Protein AF-A0A1G0Y5D7-F1 (afdb_monomer_lite)

Radius of gyration: 18.74 Å; chains: 1; bounding box: 64×40×53 Å

pLDDT: mean 87.99, std 16.22, range [37.69, 98.12]

Structure (mmCIF, N/CA/C/O backbone):
data_AF-A0A1G0Y5D7-F1
#
_entry.id   AF-A0A1G0Y5D7-F1
#
loop_
_atom_site.group_PDB
_atom_site.id
_atom_site.type_symbol
_atom_site.label_atom_id
_atom_site.label_alt_id
_atom_site.label_comp_id
_atom_site.label_asym_id
_atom_site.label_entity_id
_atom_site.label_seq_id
_atom_site.pdbx_PDB_ins_code
_atom_site.Cartn_x
_atom_site.Cartn_y
_atom_site.Cartn_z
_atom_site.occupancy
_atom_site.B_iso_or_equiv
_atom_site.auth_seq_id
_atom_site.auth_comp_id
_atom_site.auth_asym_id
_atom_site.auth_atom_id
_atom_site.pdbx_PDB_model_num
ATOM 1 N N . MET A 1 1 ? -43.320 -22.937 -32.136 1.00 43.00 1 MET A N 1
ATOM 2 C CA . MET A 1 1 ? -41.853 -22.729 -32.133 1.00 43.00 1 MET A CA 1
ATOM 3 C C . MET A 1 1 ? -41.585 -21.262 -32.414 1.00 43.00 1 MET A C 1
ATOM 5 O O . MET A 1 1 ? -42.161 -20.745 -33.356 1.00 43.00 1 MET A O 1
ATOM 9 N N . GLY A 1 2 ? -40.773 -20.602 -31.587 1.00 39.44 2 GLY A N 1
ATOM 10 C CA . GLY A 1 2 ? -40.401 -19.195 -31.768 1.00 39.44 2 GLY A CA 1
ATOM 11 C C . GLY A 1 2 ? -40.035 -18.532 -30.443 1.00 39.44 2 GLY A C 1
ATOM 12 O O . GLY A 1 2 ? -40.792 -17.718 -29.933 1.00 39.44 2 GLY A O 1
ATOM 13 N N . LYS A 1 3 ? -38.911 -18.942 -29.839 1.00 42.16 3 LYS A N 1
ATOM 14 C CA 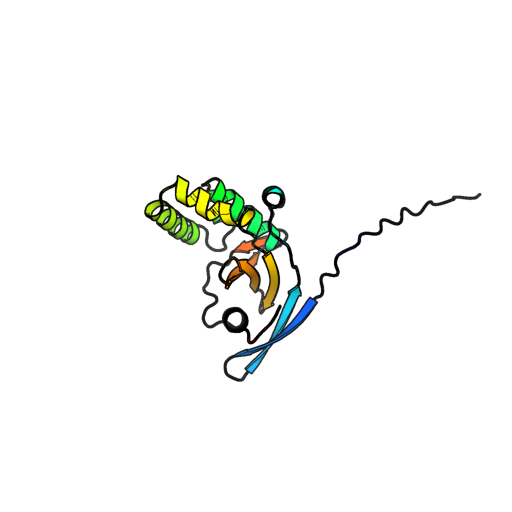. LYS A 1 3 ? -38.331 -18.261 -28.674 1.00 42.16 3 LYS A CA 1
ATOM 15 C C . LYS A 1 3 ? -37.726 -16.942 -29.158 1.00 42.16 3 LYS A C 1
ATOM 17 O O . LYS A 1 3 ? -36.767 -16.978 -29.921 1.00 42.16 3 LYS A O 1
ATOM 22 N N . ILE A 1 4 ? -38.260 -15.805 -28.717 1.00 46.56 4 ILE A N 1
ATOM 23 C CA . ILE A 1 4 ? -37.564 -14.520 -28.839 1.00 46.56 4 ILE A CA 1
ATOM 24 C C . ILE A 1 4 ? -36.801 -14.316 -27.536 1.00 46.56 4 ILE A C 1
ATOM 26 O O . ILE A 1 4 ? -37.346 -13.904 -26.515 1.00 46.56 4 ILE A O 1
ATOM 30 N N . THR A 1 5 ? -35.530 -14.697 -27.578 1.00 41.72 5 THR A N 1
ATOM 31 C CA . THR A 1 5 ? -34.534 -14.370 -26.565 1.00 41.72 5 THR A CA 1
ATOM 32 C C . THR A 1 5 ? -34.247 -12.875 -26.668 1.00 41.72 5 THR A C 1
ATOM 34 O O . THR A 1 5 ? -33.609 -12.432 -27.621 1.00 41.72 5 THR A O 1
ATOM 37 N N . ILE A 1 6 ? -34.722 -12.084 -25.708 1.00 47.59 6 ILE A N 1
ATOM 38 C CA . ILE A 1 6 ? -34.261 -10.704 -25.540 1.00 47.59 6 ILE A CA 1
ATOM 39 C C . ILE A 1 6 ? -32.905 -10.795 -24.835 1.00 47.59 6 ILE A C 1
ATOM 41 O O . ILE A 1 6 ? -32.832 -10.973 -23.621 1.00 47.59 6 ILE A O 1
ATOM 45 N N . CYS A 1 7 ? -31.824 -10.750 -25.617 1.00 40.59 7 CYS A N 1
ATOM 46 C CA . CYS A 1 7 ? -30.479 -10.562 -25.087 1.00 40.59 7 CYS A CA 1
ATOM 47 C C . CYS A 1 7 ? -30.411 -9.189 -24.416 1.00 40.59 7 CYS A C 1
ATOM 49 O O . CYS A 1 7 ? -30.410 -8.153 -25.079 1.00 40.59 7 CYS A O 1
ATOM 51 N N . LEU A 1 8 ? -30.350 -9.207 -23.088 1.00 38.53 8 LEU A N 1
ATOM 52 C CA . LEU A 1 8 ? -29.986 -8.076 -22.254 1.00 38.53 8 LEU A CA 1
ATOM 53 C C . LEU A 1 8 ? -28.523 -7.719 -22.565 1.00 38.53 8 LEU A C 1
ATOM 55 O O . LEU A 1 8 ? -27.594 -8.292 -21.998 1.00 38.53 8 LEU A O 1
ATOM 59 N N . ALA A 1 9 ? -28.307 -6.816 -23.519 1.00 42.31 9 ALA A N 1
ATOM 60 C CA . ALA A 1 9 ? -27.002 -6.222 -23.761 1.00 42.31 9 ALA A CA 1
ATOM 61 C C . ALA A 1 9 ? -26.683 -5.276 -22.595 1.00 42.31 9 ALA A C 1
ATOM 63 O O . ALA A 1 9 ? -26.952 -4.077 -22.646 1.00 42.31 9 ALA A O 1
ATOM 64 N N . ILE A 1 10 ? -26.135 -5.832 -21.513 1.00 44.62 10 ILE A N 1
ATOM 65 C CA . ILE A 1 10 ? -25.449 -5.049 -20.490 1.00 44.62 10 ILE A CA 1
ATOM 66 C C . ILE A 1 10 ? -24.172 -4.537 -21.156 1.00 44.62 10 ILE A C 1
ATOM 68 O O . ILE A 1 10 ? -23.155 -5.226 -21.208 1.00 44.62 10 ILE A O 1
ATOM 72 N N . ALA A 1 11 ? -24.241 -3.328 -21.706 1.00 38.94 11 ALA A N 1
ATOM 73 C CA . ALA A 1 11 ? -23.067 -2.548 -22.054 1.00 38.94 11 ALA A CA 1
ATOM 74 C C . ALA A 1 11 ? -22.386 -2.116 -20.748 1.00 38.94 11 ALA A C 1
ATOM 76 O O . ALA A 1 11 ? -22.530 -0.987 -20.283 1.00 38.94 11 ALA A O 1
ATOM 77 N N . LEU A 1 12 ? -21.670 -3.050 -20.120 1.00 39.34 12 LEU A N 1
ATOM 78 C CA . LEU A 1 12 ? -20.622 -2.726 -19.167 1.00 39.34 12 LEU A CA 1
ATOM 79 C C . LEU A 1 12 ? -19.574 -1.955 -19.962 1.00 39.34 12 LEU A C 1
ATOM 81 O O . LEU A 1 12 ? -18.798 -2.534 -20.718 1.00 39.34 12 LEU A O 1
ATOM 85 N N . VAL A 1 13 ? -19.559 -0.635 -19.798 1.00 37.69 13 VAL A N 1
ATOM 86 C CA . VAL A 1 13 ? -18.379 0.170 -20.102 1.00 37.69 13 VAL A CA 1
ATOM 87 C C . VAL A 1 13 ? -17.339 -0.213 -19.052 1.00 37.69 13 VAL A C 1
ATOM 89 O O . VAL A 1 13 ? -17.117 0.490 -18.072 1.00 37.69 13 VAL A O 1
ATOM 92 N N . SER A 1 14 ? -16.754 -1.399 -19.202 1.00 39.22 14 SER A N 1
ATOM 93 C CA . SER A 1 14 ? -15.514 -1.752 -18.538 1.00 39.22 14 SER A CA 1
ATOM 94 C C . SER A 1 14 ? -14.490 -0.759 -19.064 1.00 39.22 14 SER A C 1
ATOM 96 O O . SER A 1 14 ? -14.044 -0.882 -20.206 1.00 39.22 14 SER A O 1
ATOM 98 N N . ALA A 1 15 ? -14.185 0.269 -18.267 1.00 41.34 15 ALA A N 1
ATOM 99 C CA . ALA A 1 15 ? -12.991 1.074 -18.460 1.00 41.34 15 ALA A CA 1
ATOM 100 C C . ALA A 1 15 ? -11.856 0.084 -18.731 1.00 41.34 15 ALA A C 1
ATOM 102 O O . ALA A 1 15 ? -11.616 -0.810 -17.920 1.00 41.34 15 ALA A O 1
ATOM 103 N N . MET A 1 16 ? -11.277 0.143 -19.932 1.00 41.16 16 MET A N 1
ATOM 104 C CA . MET A 1 16 ? -10.263 -0.812 -20.350 1.00 41.16 16 MET A CA 1
ATOM 105 C C . MET A 1 16 ? -9.090 -0.682 -19.387 1.00 41.16 16 MET A C 1
ATOM 107 O O . MET A 1 16 ? -8.327 0.280 -19.447 1.00 41.16 16 MET A O 1
ATOM 111 N N . VAL A 1 17 ? -8.980 -1.645 -18.479 1.00 52.69 17 VAL A N 1
ATOM 112 C CA . VAL A 1 17 ? -7.811 -1.861 -17.641 1.00 52.69 17 VAL A CA 1
ATOM 113 C C . VAL A 1 17 ? -6.683 -2.226 -18.607 1.00 52.69 17 VAL A C 1
ATOM 115 O O . VAL A 1 17 ? -6.563 -3.369 -19.042 1.00 52.69 17 VAL A O 1
ATOM 118 N N . GLN A 1 18 ? -5.937 -1.221 -19.071 1.00 57.09 18 GLN A N 1
ATOM 119 C CA . GLN A 1 18 ? -4.879 -1.422 -20.053 1.00 57.09 18 GLN A CA 1
ATOM 120 C C . GLN A 1 18 ? -3.623 -1.860 -19.307 1.00 57.09 18 GLN A C 1
ATOM 122 O O . GLN A 1 18 ? -2.911 -1.031 -18.736 1.00 57.09 18 GLN A O 1
ATOM 127 N N . ALA A 1 19 ? -3.365 -3.167 -19.318 1.00 63.50 19 ALA A N 1
ATOM 128 C CA . ALA A 1 19 ? -2.053 -3.692 -18.985 1.00 63.50 19 ALA A CA 1
ATOM 129 C C . ALA A 1 19 ? -1.047 -3.170 -20.026 1.00 63.50 19 ALA A C 1
ATOM 131 O O . ALA A 1 19 ? -1.238 -3.321 -21.236 1.00 63.50 19 ALA A O 1
ATOM 132 N N . LYS A 1 20 ? -0.006 -2.496 -19.552 1.00 80.19 20 LYS A N 1
ATOM 133 C CA . LYS A 1 20 ? 1.126 -1.981 -20.314 1.00 80.19 20 LYS A CA 1
ATOM 134 C C . LYS A 1 20 ? 2.393 -2.626 -19.770 1.00 80.19 20 LYS A C 1
ATOM 136 O O . LYS A 1 20 ? 2.555 -2.764 -18.561 1.00 80.19 20 LYS A O 1
ATOM 141 N N . GLU A 1 21 ? 3.309 -2.972 -20.662 1.00 85.25 21 GLU A N 1
ATOM 142 C CA . GLU A 1 21 ? 4.671 -3.316 -20.264 1.00 85.25 21 GLU A CA 1
ATOM 143 C C . GLU A 1 21 ? 5.404 -2.014 -19.906 1.00 85.25 21 GLU A C 1
ATOM 145 O O . GLU A 1 21 ? 5.505 -1.103 -20.732 1.00 85.25 21 GLU A O 1
ATOM 150 N N . LEU A 1 22 ? 5.880 -1.904 -18.665 1.00 89.56 22 LEU A N 1
ATOM 151 C CA . LEU A 1 22 ? 6.746 -0.815 -18.227 1.00 89.56 22 LEU A CA 1
ATOM 152 C C . LEU A 1 22 ? 8.193 -1.303 -18.251 1.00 89.56 22 LEU A C 1
ATOM 154 O O . LEU A 1 22 ? 8.543 -2.245 -17.543 1.00 89.56 22 LEU A O 1
ATOM 158 N N . VAL A 1 23 ? 9.038 -0.649 -19.047 1.00 90.12 23 VAL A N 1
ATOM 159 C CA . VAL A 1 23 ? 10.476 -0.934 -19.087 1.00 90.12 23 VAL A CA 1
ATOM 160 C C . VAL A 1 23 ? 11.210 0.069 -18.209 1.00 90.12 23 VAL A C 1
ATOM 162 O O . VAL A 1 23 ? 11.051 1.278 -18.374 1.00 90.12 23 VAL A O 1
ATOM 165 N N . VAL A 1 24 ? 12.020 -0.430 -17.280 1.00 90.62 24 VAL A N 1
ATOM 166 C CA . VAL A 1 24 ? 12.849 0.390 -16.392 1.00 90.62 24 VAL A CA 1
ATOM 167 C C . VAL A 1 24 ? 14.290 -0.092 -16.433 1.00 90.62 24 VAL A C 1
ATOM 169 O O . VAL A 1 24 ? 14.565 -1.292 -16.410 1.00 90.62 24 VAL A O 1
ATOM 172 N N . THR A 1 25 ? 15.230 0.847 -16.473 1.00 89.19 25 THR A N 1
ATOM 173 C CA . THR A 1 25 ? 16.656 0.544 -16.349 1.00 89.19 25 THR A CA 1
ATOM 174 C C . THR A 1 25 ? 17.108 0.773 -14.912 1.00 89.19 25 THR A C 1
ATOM 176 O O . THR A 1 25 ? 16.973 1.877 -14.385 1.00 89.19 25 THR A O 1
ATOM 179 N N . VAL A 1 26 ? 17.695 -0.254 -14.299 1.00 88.62 26 VAL A N 1
ATOM 180 C CA . VAL A 1 26 ? 18.288 -0.202 -12.956 1.00 88.62 26 VAL A CA 1
ATOM 181 C C . VAL A 1 26 ? 19.728 -0.686 -13.062 1.00 88.62 26 VAL A C 1
ATOM 183 O O . VAL A 1 26 ? 19.977 -1.798 -13.524 1.00 88.62 26 VAL A O 1
ATOM 186 N N . ASN A 1 27 ? 20.691 0.152 -12.668 1.00 87.94 27 ASN A N 1
ATOM 187 C CA . ASN A 1 27 ? 22.128 -0.153 -12.749 1.00 87.94 27 ASN A CA 1
ATOM 188 C C . ASN A 1 27 ? 22.583 -0.647 -14.141 1.00 87.94 27 ASN A C 1
ATOM 190 O O . ASN A 1 27 ? 23.373 -1.579 -14.252 1.00 87.94 27 ASN A O 1
ATOM 194 N N . GLY A 1 28 ? 22.048 -0.049 -15.212 1.00 88.44 28 GLY A N 1
ATOM 195 C CA . GLY A 1 28 ? 22.382 -0.406 -16.597 1.00 88.44 28 GLY A CA 1
ATOM 196 C C . GLY A 1 28 ? 21.719 -1.685 -17.123 1.00 88.44 28 GLY A C 1
ATOM 197 O O . GLY A 1 28 ? 21.940 -2.040 -18.277 1.00 88.44 28 GLY A O 1
ATOM 198 N N . LYS A 1 29 ? 20.890 -2.362 -16.318 1.00 93.38 29 LYS A N 1
ATOM 199 C CA . LYS A 1 29 ? 20.096 -3.520 -16.741 1.00 93.38 29 LYS A CA 1
ATOM 200 C C . LYS A 1 29 ? 18.636 -3.123 -16.933 1.00 93.38 29 LYS A C 1
ATOM 202 O O . LYS A 1 29 ? 18.067 -2.439 -16.086 1.00 93.38 29 LYS A O 1
ATOM 207 N N . GLU A 1 30 ? 18.035 -3.568 -18.029 1.00 93.75 30 GLU A N 1
ATOM 208 C CA . GLU A 1 30 ? 16.612 -3.367 -18.304 1.00 93.75 30 GLU A CA 1
ATOM 209 C C . GLU A 1 30 ? 15.752 -4.448 -17.644 1.00 93.75 30 GLU A C 1
ATOM 211 O O . GLU A 1 30 ? 16.098 -5.632 -17.630 1.00 93.75 30 GLU A O 1
ATOM 216 N N . PHE A 1 31 ? 14.609 -4.020 -17.120 1.00 93.50 31 PHE A N 1
ATOM 217 C CA . PHE A 1 31 ? 13.590 -4.860 -16.511 1.00 93.50 31 PHE A CA 1
ATOM 218 C C . PHE A 1 31 ? 12.238 -4.516 -17.123 1.00 93.50 31 PHE A C 1
ATOM 220 O O . PHE A 1 31 ? 11.922 -3.343 -17.318 1.00 93.50 31 PHE A O 1
ATOM 227 N N . LYS A 1 32 ? 11.444 -5.547 -17.405 1.00 93.44 32 LYS A N 1
ATOM 228 C CA . LYS A 1 32 ? 10.063 -5.440 -17.880 1.00 93.44 32 LYS A CA 1
ATOM 229 C C . LYS A 1 32 ? 9.130 -5.734 -16.712 1.00 93.44 32 LYS A C 1
ATOM 231 O O . LYS A 1 32 ? 9.327 -6.728 -16.014 1.00 93.44 32 LYS A O 1
ATOM 236 N N . LEU A 1 33 ? 8.165 -4.853 -16.491 1.00 94.44 33 LEU A N 1
ATOM 237 C CA . LEU A 1 33 ? 7.198 -4.935 -15.407 1.00 94.44 33 LEU A CA 1
ATOM 238 C C . LEU A 1 33 ? 5.788 -4.902 -15.978 1.00 94.44 33 LEU A C 1
ATOM 240 O O . LEU A 1 33 ? 5.511 -4.145 -16.913 1.00 94.44 33 LEU A O 1
ATOM 244 N N . ASP A 1 34 ? 4.889 -5.657 -15.356 1.00 94.00 34 ASP A N 1
ATOM 245 C CA . ASP A 1 34 ? 3.472 -5.599 -15.688 1.00 94.00 34 ASP A CA 1
ATOM 246 C C . ASP A 1 34 ? 2.861 -4.390 -14.983 1.00 94.00 34 ASP A C 1
ATOM 248 O O . ASP A 1 34 ? 2.820 -4.326 -13.755 1.00 94.00 34 ASP A O 1
ATOM 252 N N . CYS A 1 35 ? 2.407 -3.405 -15.753 1.00 94.56 35 CYS A N 1
ATOM 253 C CA . CYS A 1 35 ? 1.796 -2.189 -15.236 1.00 94.56 35 CYS A CA 1
ATOM 254 C C . CYS A 1 35 ? 0.336 -2.123 -15.667 1.00 94.56 35 CYS A C 1
ATOM 256 O O . CYS A 1 35 ? 0.020 -2.164 -16.849 1.00 94.56 35 CYS A O 1
ATOM 258 N N . THR A 1 36 ? -0.565 -1.971 -14.713 1.00 94.44 36 THR A N 1
ATOM 259 C CA . THR A 1 36 ? -1.992 -1.835 -14.961 1.00 94.44 36 THR A CA 1
ATOM 260 C C . THR A 1 36 ? -2.448 -0.449 -14.542 1.00 94.44 36 THR A C 1
ATOM 262 O O . THR A 1 36 ? -2.386 -0.104 -13.365 1.00 94.44 36 THR A O 1
ATOM 265 N N . MET A 1 37 ? -2.928 0.345 -15.501 1.00 93.62 37 MET A N 1
ATOM 266 C CA . MET A 1 37 ? -3.473 1.677 -15.225 1.00 93.62 37 MET A CA 1
ATOM 267 C C . MET A 1 37 ? -4.874 1.579 -14.613 1.00 93.62 37 MET A C 1
ATOM 269 O O . MET A 1 37 ? -5.746 0.906 -15.161 1.00 93.62 37 MET A O 1
ATOM 273 N N . ILE A 1 38 ? -5.087 2.286 -13.503 1.00 93.56 38 ILE A N 1
ATOM 274 C CA . ILE A 1 38 ? -6.326 2.268 -12.713 1.00 93.56 38 ILE A CA 1
ATOM 275 C C . ILE A 1 38 ? -7.034 3.628 -12.783 1.00 93.56 38 ILE A C 1
ATOM 277 O O . ILE A 1 38 ? -8.212 3.683 -13.118 1.00 93.56 38 ILE A O 1
ATOM 281 N N . ASN A 1 39 ? -6.320 4.728 -12.509 1.00 93.06 39 ASN A N 1
ATOM 282 C CA . ASN A 1 39 ? -6.865 6.096 -12.466 1.00 93.06 39 ASN A CA 1
ATOM 283 C C . ASN A 1 39 ? -8.140 6.245 -11.610 1.00 93.06 39 ASN A C 1
ATOM 285 O O . ASN A 1 39 ? -9.091 6.926 -11.995 1.00 93.06 39 ASN A O 1
ATOM 289 N N . HIS A 1 40 ? -8.152 5.618 -10.434 1.00 94.38 40 HIS A N 1
ATOM 290 C CA . HIS A 1 40 ? -9.274 5.674 -9.501 1.00 94.38 40 HIS A CA 1
ATOM 291 C C . HIS A 1 40 ? -9.074 6.793 -8.480 1.00 94.38 40 HIS A C 1
ATOM 293 O O . HIS A 1 40 ? -8.143 6.751 -7.677 1.00 94.38 40 HIS A O 1
ATOM 299 N N . GLU A 1 41 ? -9.954 7.789 -8.501 1.00 95.19 41 GLU A N 1
ATOM 300 C CA . GLU A 1 41 ? -10.047 8.794 -7.442 1.00 95.19 41 GLU A CA 1
ATOM 301 C C . GLU A 1 41 ? -10.678 8.172 -6.194 1.00 95.19 41 GLU A C 1
ATOM 303 O O . GLU A 1 41 ? -11.807 7.680 -6.248 1.00 95.19 41 GLU A O 1
ATOM 308 N N . ILE A 1 42 ? -9.949 8.211 -5.079 1.00 94.56 42 ILE A N 1
ATOM 309 C CA . ILE A 1 42 ? -10.392 7.653 -3.806 1.00 94.56 42 ILE A CA 1
ATOM 310 C C . ILE A 1 42 ? -11.464 8.558 -3.201 1.00 94.56 42 ILE A C 1
ATOM 312 O O . ILE A 1 42 ? -11.257 9.760 -3.028 1.00 94.56 42 ILE A O 1
ATOM 316 N N . LYS A 1 43 ? -12.601 7.958 -2.857 1.00 93.88 43 LYS A N 1
ATOM 317 C CA . LYS A 1 43 ? -13.786 8.611 -2.293 1.00 93.88 43 LYS A CA 1
ATOM 318 C C . LYS A 1 43 ? -14.185 7.945 -0.986 1.00 93.88 43 LYS A C 1
ATOM 320 O O . LYS A 1 43 ? -13.842 6.797 -0.722 1.00 93.88 43 LYS A O 1
ATOM 325 N N . GLU A 1 44 ? -15.011 8.626 -0.201 1.00 93.12 44 GLU A N 1
ATOM 326 C CA . GLU A 1 44 ? -15.536 8.086 1.058 1.00 93.12 44 GLU A CA 1
ATOM 327 C C . GLU A 1 44 ? -16.247 6.733 0.893 1.00 93.12 44 GLU A C 1
ATOM 329 O O . GLU A 1 44 ? -16.042 5.831 1.700 1.00 93.12 44 GLU A O 1
ATOM 334 N N . THR A 1 45 ? -17.001 6.548 -0.195 1.00 93.31 45 THR A N 1
ATOM 335 C CA . THR A 1 45 ? -17.701 5.288 -0.507 1.00 93.31 45 THR A CA 1
ATOM 336 C C . THR A 1 45 ? -16.769 4.101 -0.753 1.00 93.31 45 THR A C 1
ATOM 338 O O . THR A 1 45 ? -17.227 2.967 -0.839 1.00 93.31 45 THR A O 1
ATOM 341 N N . ASP A 1 46 ? -15.464 4.330 -0.922 1.00 94.38 46 ASP A N 1
ATOM 342 C CA . ASP A 1 46 ? -14.504 3.238 -1.093 1.00 94.38 46 ASP A CA 1
ATOM 343 C C . ASP A 1 46 ? -14.202 2.509 0.219 1.00 94.38 46 ASP A C 1
ATOM 345 O O . ASP A 1 46 ? -13.706 1.384 0.181 1.00 94.38 46 ASP A O 1
ATOM 349 N N . ARG A 1 47 ? -14.571 3.085 1.372 1.00 92.44 47 ARG A N 1
ATOM 350 C CA . ARG A 1 47 ? -14.501 2.402 2.676 1.00 92.44 47 ARG A CA 1
ATOM 351 C C . ARG A 1 47 ? -15.267 1.075 2.679 1.00 92.44 47 ARG A C 1
ATOM 353 O O . ARG A 1 47 ? -14.809 0.111 3.283 1.00 92.44 47 ARG A O 1
ATOM 360 N N . ASP A 1 48 ? -16.381 1.007 1.951 1.00 90.38 48 ASP A N 1
ATOM 361 C CA . ASP A 1 48 ? -17.242 -0.182 1.875 1.00 90.38 48 ASP A CA 1
ATOM 362 C C . ASP A 1 48 ? -16.751 -1.222 0.852 1.00 90.38 48 ASP A C 1
ATOM 364 O O . ASP A 1 48 ? -17.333 -2.297 0.720 1.00 90.38 48 ASP A O 1
ATOM 368 N N . LYS A 1 49 ? -15.669 -0.919 0.124 1.00 93.19 49 LYS A N 1
ATOM 369 C CA . LYS A 1 49 ? -15.071 -1.788 -0.904 1.00 93.19 49 LYS A CA 1
ATOM 370 C C . LYS A 1 49 ? -13.844 -2.547 -0.391 1.00 93.19 49 LYS A C 1
ATOM 372 O O . LYS A 1 49 ? -13.007 -2.980 -1.179 1.00 93.19 49 LYS A O 1
ATOM 377 N N . GLY A 1 50 ? -13.697 -2.642 0.929 1.00 92.50 50 GLY A N 1
ATOM 378 C CA . GLY A 1 50 ? -12.590 -3.335 1.572 1.00 92.50 50 GLY A CA 1
ATOM 379 C C . GLY A 1 50 ? -12.621 -4.846 1.330 1.00 92.50 50 GLY A C 1
ATOM 380 O O . GLY A 1 50 ? -13.680 -5.469 1.351 1.00 92.50 50 GLY A O 1
ATOM 381 N N . GLY A 1 51 ? -11.444 -5.437 1.147 1.00 96.25 51 GLY A N 1
ATOM 382 C CA . GLY A 1 51 ? -11.285 -6.862 0.875 1.00 96.25 51 GLY A CA 1
ATOM 383 C C . GLY A 1 51 ? -9.817 -7.266 0.764 1.00 96.25 5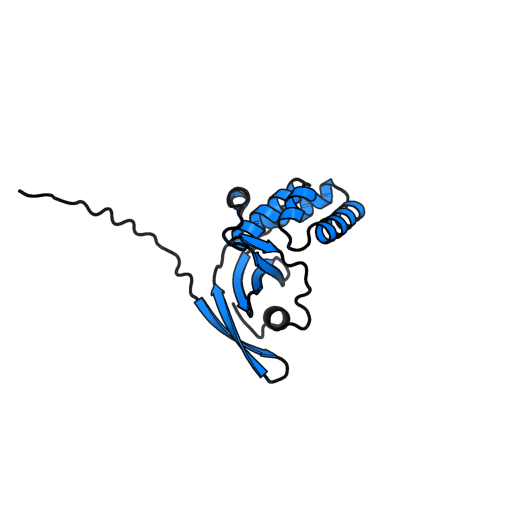1 GLY A C 1
ATOM 384 O O . GLY A 1 51 ? -8.926 -6.472 1.044 1.00 96.25 51 GLY A O 1
ATOM 385 N N . GLN A 1 52 ? -9.543 -8.506 0.363 1.00 97.19 52 GLN A N 1
ATOM 386 C CA . GLN A 1 52 ? -8.171 -8.993 0.121 1.00 97.19 52 GLN A CA 1
ATOM 387 C C . GLN A 1 52 ? -8.017 -9.671 -1.250 1.00 97.19 52 GLN A C 1
ATOM 389 O O . GLN A 1 52 ? -6.979 -10.254 -1.547 1.00 97.19 52 GLN A O 1
ATOM 394 N N . GLU A 1 53 ? -9.035 -9.601 -2.099 1.00 95.69 53 GLU A N 1
ATOM 395 C CA . GLU A 1 53 ? -9.045 -10.133 -3.462 1.00 95.69 53 GLU A CA 1
ATOM 396 C C . GLU A 1 53 ? -8.237 -9.274 -4.446 1.00 95.69 53 GLU A C 1
ATOM 398 O O . GLU A 1 53 ? -7.797 -9.776 -5.479 1.00 95.69 53 GLU A O 1
ATOM 403 N N . SER A 1 54 ? -7.993 -8.003 -4.106 1.00 95.88 54 SER A N 1
ATOM 404 C CA . SER A 1 54 ? -7.135 -7.080 -4.855 1.00 95.88 54 SER A CA 1
ATOM 405 C C . SER A 1 54 ? -6.310 -6.193 -3.917 1.00 95.88 54 SER A C 1
ATOM 407 O O . SER A 1 54 ? -6.675 -5.982 -2.757 1.00 95.88 54 SER A O 1
ATOM 409 N N . VAL A 1 55 ? -5.206 -5.631 -4.419 1.00 96.25 55 VAL A N 1
ATOM 410 C CA . VAL A 1 55 ? -4.381 -4.682 -3.649 1.00 96.25 55 VAL A CA 1
ATOM 411 C C . VAL A 1 55 ? -5.139 -3.410 -3.283 1.00 96.25 55 VAL A C 1
ATOM 413 O O . VAL A 1 55 ? -4.962 -2.892 -2.184 1.00 96.25 55 VAL A O 1
ATOM 416 N N . MET A 1 56 ? -6.025 -2.932 -4.161 1.00 96.06 56 MET A N 1
ATOM 417 C CA . MET A 1 56 ? -6.821 -1.728 -3.924 1.00 96.06 56 MET A CA 1
ATOM 418 C C . MET A 1 56 ? -7.901 -1.967 -2.859 1.00 96.06 56 MET A C 1
ATOM 420 O O . MET A 1 56 ? -8.059 -1.152 -1.955 1.00 96.06 56 MET A O 1
ATOM 424 N N . ALA A 1 57 ? -8.580 -3.117 -2.892 1.00 96.81 57 ALA A N 1
ATOM 425 C CA . ALA A 1 57 ? -9.511 -3.495 -1.829 1.00 96.81 57 ALA A CA 1
ATOM 426 C C . ALA A 1 57 ? -8.791 -3.663 -0.478 1.00 96.81 57 ALA A C 1
ATOM 428 O O . ALA A 1 57 ? -9.279 -3.191 0.552 1.00 96.81 57 ALA A O 1
ATOM 429 N N . CYS A 1 58 ? -7.587 -4.252 -0.480 1.00 97.94 58 CYS A N 1
ATOM 430 C CA . CYS A 1 58 ? -6.759 -4.373 0.724 1.00 97.94 58 CYS A CA 1
ATOM 431 C C . CYS A 1 58 ? -6.306 -3.007 1.248 1.00 97.94 58 CYS A C 1
ATOM 433 O O . CYS A 1 58 ? -6.283 -2.792 2.460 1.00 97.94 58 CYS A O 1
ATOM 435 N N . PHE A 1 59 ? -5.967 -2.077 0.352 1.00 97.38 59 PHE A N 1
ATOM 436 C CA . PHE A 1 59 ? -5.651 -0.692 0.687 1.00 97.38 59 PHE A CA 1
ATOM 437 C C . PHE A 1 59 ? -6.824 -0.011 1.403 1.00 97.38 59 PHE A C 1
ATOM 439 O O . PHE A 1 59 ? -6.638 0.534 2.493 1.00 97.38 59 PHE A O 1
ATOM 446 N N . PHE A 1 60 ? -8.034 -0.082 0.839 1.00 97.56 60 PHE A N 1
ATOM 447 C CA . PHE A 1 60 ? -9.215 0.534 1.449 1.00 97.56 60 PHE A CA 1
ATOM 448 C C . PHE A 1 60 ? -9.535 -0.077 2.813 1.00 97.56 60 PHE A C 1
ATOM 450 O O . PHE A 1 60 ? -9.711 0.659 3.781 1.00 97.56 60 PHE A O 1
ATOM 457 N N . MET A 1 61 ? -9.520 -1.409 2.924 1.00 97.94 61 MET A N 1
ATOM 458 C CA . MET A 1 61 ? -9.768 -2.100 4.193 1.00 97.94 61 MET A CA 1
ATOM 459 C C . MET A 1 61 ? -8.754 -1.696 5.273 1.00 97.94 61 MET A C 1
ATOM 461 O O . MET A 1 61 ? -9.124 -1.433 6.417 1.00 97.94 61 MET A O 1
ATOM 465 N N . TYR A 1 62 ? -7.473 -1.602 4.906 1.00 97.69 62 TYR A N 1
ATOM 466 C CA . TYR A 1 62 ? -6.409 -1.203 5.820 1.00 97.69 62 TYR A CA 1
ATOM 467 C C . TYR A 1 62 ? -6.602 0.219 6.349 1.00 97.69 62 TYR A C 1
ATOM 469 O O . TYR A 1 62 ? -6.625 0.427 7.565 1.00 97.69 62 TYR A O 1
ATOM 477 N N . PHE A 1 63 ? -6.780 1.197 5.459 1.00 96.88 63 PHE A N 1
ATOM 478 C CA . PHE A 1 63 ? -6.932 2.589 5.879 1.00 96.88 63 PHE A CA 1
ATOM 479 C C . PHE A 1 63 ? -8.264 2.863 6.575 1.00 96.88 63 PHE A C 1
ATOM 481 O O . PHE A 1 63 ? -8.304 3.721 7.455 1.00 96.88 63 PHE A O 1
ATOM 488 N N . ASP A 1 64 ? -9.331 2.121 6.270 1.00 97.69 64 ASP A N 1
ATOM 489 C CA . ASP A 1 64 ? -10.590 2.241 7.006 1.00 97.69 64 ASP A CA 1
ATOM 490 C C . ASP A 1 64 ? -10.450 1.760 8.462 1.00 97.69 64 ASP A C 1
ATOM 492 O O . ASP A 1 64 ? -10.868 2.466 9.386 1.00 97.69 64 ASP A O 1
ATOM 496 N N . PHE A 1 65 ? -9.771 0.629 8.705 1.00 98.12 65 PHE A N 1
ATOM 497 C CA . PHE A 1 65 ? -9.457 0.205 10.074 1.00 98.12 65 PHE A CA 1
ATOM 498 C C . PHE A 1 65 ? -8.625 1.249 10.820 1.00 98.12 65 PHE A C 1
ATOM 500 O O . PHE A 1 65 ? -8.938 1.577 11.968 1.00 98.12 65 PHE A O 1
ATOM 507 N N . LEU A 1 66 ? -7.600 1.815 10.177 1.00 97.69 66 LEU A N 1
ATOM 508 C CA . LEU A 1 66 ? -6.775 2.850 10.797 1.00 97.69 66 LEU A CA 1
ATOM 509 C C . LEU A 1 66 ? -7.545 4.146 11.071 1.00 97.69 66 LEU A C 1
ATOM 511 O O . LEU A 1 66 ? -7.376 4.732 12.139 1.00 97.69 66 LEU A O 1
ATOM 515 N N . ALA A 1 67 ? -8.428 4.567 10.164 1.00 96.75 67 ALA A N 1
ATOM 516 C CA . ALA A 1 67 ? -9.294 5.729 10.357 1.00 96.75 67 ALA A CA 1
ATOM 517 C C . ALA A 1 67 ? -10.269 5.543 11.534 1.00 96.75 67 ALA A C 1
ATOM 519 O O . ALA A 1 67 ? -10.674 6.515 12.167 1.00 96.75 67 ALA A O 1
ATOM 520 N N . LYS A 1 68 ? -10.610 4.292 11.869 1.00 96.62 68 LYS A N 1
ATOM 521 C CA . LYS A 1 68 ? -11.389 3.919 13.064 1.00 96.62 68 LYS A CA 1
ATOM 522 C C . LYS A 1 68 ? -10.519 3.736 14.319 1.00 96.62 68 LYS A C 1
ATOM 524 O O . LYS A 1 68 ? -11.046 3.511 15.405 1.00 96.62 68 LYS A O 1
ATOM 529 N N . GLY A 1 69 ? -9.195 3.850 14.197 1.00 96.81 69 GLY A N 1
ATOM 530 C CA . GLY A 1 69 ? -8.229 3.637 15.279 1.00 96.81 69 GLY A CA 1
ATOM 531 C C . GLY A 1 69 ? -7.958 2.164 15.596 1.00 96.81 69 GLY A C 1
ATOM 532 O O . GLY A 1 69 ? -7.352 1.866 16.621 1.00 96.81 69 GLY A O 1
ATOM 533 N N . ASN A 1 70 ? -8.389 1.238 14.738 1.00 98.00 70 ASN A N 1
ATOM 534 C CA . ASN A 1 70 ? -8.255 -0.197 14.949 1.00 98.00 70 ASN A CA 1
ATOM 535 C C . ASN A 1 70 ? -6.920 -0.722 14.391 1.00 98.00 70 ASN A C 1
ATOM 537 O O . ASN A 1 70 ? -6.851 -1.314 13.312 1.00 98.00 70 ASN A O 1
ATOM 541 N N . ILE A 1 71 ? -5.840 -0.479 15.137 1.00 98.06 71 ILE A N 1
ATOM 542 C CA . ILE A 1 71 ? -4.474 -0.870 14.752 1.00 98.06 71 ILE A CA 1
ATOM 543 C C . ILE A 1 71 ? -4.338 -2.392 14.634 1.00 98.06 71 ILE A C 1
ATOM 545 O O . ILE A 1 71 ? -3.637 -2.880 13.746 1.00 98.06 71 ILE A O 1
ATOM 549 N N . GLN A 1 72 ? -5.000 -3.148 15.508 1.00 98.00 72 GLN A N 1
ATOM 550 C CA . GLN A 1 72 ? -4.899 -4.603 15.567 1.00 98.00 72 GLN A CA 1
ATOM 551 C C . GLN A 1 72 ? -5.474 -5.247 14.305 1.00 98.00 72 GLN A C 1
ATOM 553 O O . GLN A 1 72 ? -4.787 -6.059 13.688 1.00 98.00 72 GLN A O 1
ATOM 558 N N . GLU A 1 73 ? -6.683 -4.863 13.884 1.00 98.00 73 GLU A N 1
ATOM 559 C CA . GLU A 1 73 ? -7.277 -5.404 12.654 1.00 98.00 73 GLU A CA 1
ATOM 560 C C . GLU A 1 73 ? -6.525 -4.938 11.405 1.00 98.00 73 GLU A C 1
ATOM 562 O O . GLU A 1 73 ? -6.217 -5.759 10.543 1.00 98.00 73 GLU A O 1
ATOM 567 N N . ALA A 1 74 ? -6.120 -3.664 11.339 1.00 97.94 74 ALA A N 1
ATOM 568 C CA . ALA A 1 74 ? -5.294 -3.173 10.236 1.00 97.94 74 ALA A CA 1
ATOM 569 C C . ALA A 1 74 ? -3.980 -3.964 10.109 1.00 97.94 74 ALA A C 1
ATOM 571 O O . ALA A 1 74 ? -3.562 -4.339 9.015 1.00 97.94 74 ALA A O 1
ATOM 572 N N . SER A 1 75 ? -3.337 -4.284 11.233 1.00 97.81 75 SER A N 1
ATOM 573 C CA . SER A 1 75 ? -2.065 -5.011 11.235 1.00 97.81 75 SER A CA 1
ATOM 574 C C . SER A 1 75 ? -2.189 -6.454 10.745 1.00 97.81 75 SER A C 1
ATOM 576 O O . SER A 1 75 ? -1.213 -6.989 10.223 1.00 97.81 75 SER A O 1
ATOM 578 N N . LYS A 1 76 ? -3.367 -7.086 10.844 1.00 97.69 76 LYS A N 1
ATOM 579 C CA . LYS A 1 76 ? -3.604 -8.425 10.269 1.00 97.69 76 LYS A CA 1
ATOM 580 C C . LYS A 1 76 ? -3.554 -8.431 8.739 1.00 97.69 76 LYS A C 1
ATOM 582 O O . LYS A 1 76 ? -3.342 -9.484 8.150 1.00 97.69 76 LYS A O 1
ATOM 587 N N . LEU A 1 77 ? -3.696 -7.268 8.102 1.00 97.69 77 LEU A N 1
ATOM 588 C CA . LEU A 1 77 ? -3.561 -7.093 6.653 1.00 97.69 77 LEU A CA 1
ATOM 589 C C . LEU A 1 77 ? -2.100 -6.902 6.215 1.00 97.69 77 LEU A C 1
ATOM 591 O O . LEU A 1 77 ? -1.839 -6.550 5.069 1.00 97.69 77 LEU A O 1
ATOM 595 N N . SER A 1 78 ? -1.137 -7.126 7.111 1.00 96.94 78 SER A N 1
ATOM 596 C CA . SER A 1 78 ? 0.297 -7.073 6.838 1.00 96.94 78 SER A CA 1
ATOM 597 C C . SER A 1 78 ? 0.914 -8.467 6.848 1.00 96.94 78 SER A C 1
ATOM 599 O O . SER A 1 78 ? 0.564 -9.319 7.658 1.00 96.94 78 SER A O 1
ATOM 601 N N . THR A 1 79 ? 1.924 -8.659 6.007 1.00 96.19 79 THR A N 1
ATOM 602 C CA . THR A 1 79 ? 2.815 -9.837 6.011 1.00 96.19 79 THR A CA 1
ATOM 603 C C . THR A 1 79 ? 3.617 -9.991 7.309 1.00 96.19 79 THR A C 1
ATOM 605 O O . THR A 1 79 ? 4.121 -11.071 7.602 1.00 96.19 79 THR A O 1
ATOM 608 N N . ASN A 1 80 ? 3.732 -8.929 8.115 1.00 96.31 80 ASN A N 1
ATOM 609 C CA . ASN A 1 80 ? 4.305 -8.992 9.458 1.00 96.31 80 ASN A CA 1
ATOM 610 C C . ASN A 1 80 ? 3.450 -8.167 10.436 1.00 96.31 80 ASN A C 1
ATOM 612 O O . ASN A 1 80 ? 3.754 -6.989 10.671 1.00 96.31 80 ASN A O 1
ATOM 616 N N . PRO A 1 81 ? 2.390 -8.769 11.012 1.00 96.88 81 PRO A N 1
ATOM 617 C CA . PRO A 1 81 ? 1.463 -8.063 11.889 1.00 96.88 81 PRO A CA 1
ATOM 618 C C . PRO A 1 81 ? 2.137 -7.462 13.121 1.00 96.88 81 PRO A C 1
ATOM 620 O O . PRO A 1 81 ? 1.898 -6.301 13.434 1.00 96.88 81 PRO A O 1
ATOM 623 N N . ALA A 1 82 ? 3.033 -8.197 13.787 1.00 96.12 82 ALA A N 1
ATOM 624 C CA . ALA A 1 82 ? 3.685 -7.736 15.016 1.00 96.12 82 ALA A CA 1
ATOM 625 C C . ALA A 1 82 ? 4.516 -6.461 14.791 1.00 96.12 82 ALA A C 1
ATOM 627 O O . ALA A 1 82 ? 4.411 -5.494 15.549 1.00 96.12 82 ALA A O 1
ATOM 628 N N . LYS A 1 83 ? 5.300 -6.424 13.707 1.00 95.75 83 LYS A N 1
ATOM 629 C CA . LYS A 1 83 ? 6.085 -5.238 13.342 1.00 95.75 83 LYS A CA 1
ATOM 630 C C . LYS A 1 83 ? 5.188 -4.066 12.926 1.00 95.75 83 LYS A C 1
ATOM 632 O O . LYS A 1 83 ? 5.509 -2.915 13.231 1.00 95.75 83 LYS A O 1
ATOM 637 N N . THR A 1 84 ? 4.076 -4.343 12.242 1.00 95.50 84 THR A N 1
ATOM 638 C CA . THR A 1 84 ? 3.096 -3.318 11.850 1.00 95.50 84 THR A CA 1
ATOM 639 C C . THR A 1 84 ? 2.400 -2.713 13.072 1.00 95.50 84 THR A C 1
ATOM 641 O O . THR A 1 84 ? 2.370 -1.488 13.168 1.00 95.50 84 THR A O 1
ATOM 644 N N . VAL A 1 85 ? 1.977 -3.525 14.051 1.00 97.69 85 VAL A N 1
ATOM 645 C CA . VAL A 1 85 ? 1.431 -3.040 15.332 1.00 97.69 85 VAL A CA 1
ATOM 646 C C . VAL A 1 85 ? 2.424 -2.102 16.007 1.00 97.69 85 VAL A C 1
ATOM 648 O O . VAL A 1 85 ? 2.082 -0.958 16.277 1.00 97.69 85 VAL A O 1
ATOM 651 N N . GLY A 1 86 ? 3.671 -2.537 16.220 1.00 96.44 86 GLY A N 1
ATOM 652 C CA . GLY A 1 86 ? 4.670 -1.709 16.906 1.00 96.44 86 GLY A CA 1
ATOM 653 C C . GLY A 1 86 ? 4.917 -0.361 16.218 1.00 96.44 86 GLY A C 1
ATOM 654 O O . GLY A 1 86 ? 5.041 0.667 16.882 1.00 96.44 86 GLY A O 1
ATOM 655 N N . SER A 1 87 ? 4.930 -0.345 14.882 1.00 95.31 87 SER A N 1
ATOM 656 C CA . SER A 1 87 ? 5.129 0.883 14.101 1.00 95.31 87 SER A CA 1
ATOM 657 C C . SER A 1 87 ? 3.930 1.832 14.190 1.00 95.31 87 SER A C 1
ATOM 659 O O . SER A 1 87 ? 4.111 3.037 14.365 1.00 95.31 87 SER A O 1
ATOM 661 N N . LEU A 1 88 ? 2.709 1.301 14.086 1.00 96.94 88 LEU A N 1
ATOM 662 C CA . LEU A 1 88 ? 1.475 2.087 14.134 1.00 96.94 88 LEU A CA 1
ATOM 663 C C . LEU A 1 88 ? 1.162 2.595 15.540 1.00 96.94 88 LEU A C 1
ATOM 665 O O . LEU A 1 88 ? 0.754 3.744 15.676 1.00 96.94 88 LEU A O 1
ATOM 669 N N . THR A 1 89 ? 1.392 1.785 16.575 1.00 97.56 89 THR A N 1
ATOM 670 C CA . THR A 1 89 ? 1.238 2.209 17.971 1.00 97.56 89 THR A CA 1
ATOM 671 C C . THR A 1 89 ? 2.187 3.357 18.275 1.00 97.56 89 THR A C 1
ATOM 673 O O . THR A 1 89 ? 1.742 4.399 18.741 1.00 97.56 89 THR A O 1
ATOM 676 N N . LYS A 1 90 ? 3.467 3.238 17.896 1.00 97.50 90 LYS A N 1
ATOM 677 C CA . LYS A 1 90 ? 4.435 4.329 18.068 1.00 97.50 90 LYS A CA 1
ATOM 678 C C . LYS A 1 90 ? 4.015 5.598 17.323 1.00 97.50 90 LYS A C 1
ATOM 680 O O . LYS A 1 90 ? 4.201 6.702 17.825 1.00 97.50 90 LYS A O 1
ATOM 685 N N . LEU A 1 91 ? 3.463 5.469 16.114 1.00 96.44 91 LEU A N 1
ATOM 686 C CA . LEU A 1 91 ? 2.934 6.619 15.381 1.00 96.44 91 LEU A CA 1
ATOM 687 C C . LEU A 1 91 ? 1.761 7.261 16.133 1.00 96.44 91 LEU A C 1
ATOM 689 O O . LEU A 1 91 ? 1.775 8.471 16.329 1.00 96.44 91 LEU A O 1
ATOM 693 N N . GLN A 1 92 ? 0.795 6.459 16.585 1.00 97.56 92 GLN A N 1
ATOM 694 C CA . GLN A 1 92 ? -0.362 6.932 17.342 1.00 97.56 92 GLN A CA 1
ATOM 695 C C . GLN A 1 92 ? 0.041 7.607 18.659 1.00 97.56 92 GLN A C 1
ATOM 697 O O . GLN A 1 92 ? -0.528 8.640 18.998 1.00 97.56 92 GLN A O 1
ATOM 702 N N . GLU A 1 93 ? 1.025 7.069 19.379 1.00 97.69 93 GLU A N 1
ATOM 703 C CA . GLU A 1 93 ? 1.576 7.669 20.601 1.00 97.69 93 GLU A CA 1
ATOM 704 C C . GLU A 1 93 ? 2.189 9.049 20.328 1.00 97.69 93 GLU A C 1
ATOM 706 O O . GLU A 1 93 ? 1.959 9.987 21.087 1.00 97.69 93 GLU A O 1
ATOM 711 N N . ASN A 1 94 ? 2.919 9.196 19.217 1.00 97.25 94 ASN A N 1
ATOM 712 C CA . ASN A 1 94 ? 3.558 10.460 18.849 1.00 97.25 94 ASN A CA 1
ATOM 713 C C . ASN A 1 94 ? 2.568 11.526 18.359 1.00 97.25 94 ASN A C 1
ATOM 715 O O . ASN A 1 94 ? 2.811 12.714 18.554 1.00 97.25 94 ASN A O 1
ATOM 719 N N . THR A 1 95 ? 1.486 11.131 17.682 1.00 96.69 95 THR A N 1
ATOM 720 C CA . THR A 1 95 ? 0.505 12.077 17.117 1.00 96.69 95 THR A CA 1
ATOM 721 C C . THR A 1 95 ? -0.698 12.322 18.023 1.00 96.69 95 THR A C 1
ATOM 723 O O . THR A 1 95 ? -1.370 13.339 17.887 1.00 96.69 95 THR A O 1
ATOM 726 N N . GLY A 1 96 ? -1.000 11.392 18.925 1.00 97.75 96 GLY A N 1
ATOM 727 C CA . GLY A 1 96 ? -2.258 11.324 19.662 1.00 97.75 96 GLY A CA 1
ATOM 728 C C . GLY A 1 96 ? -3.336 10.507 18.919 1.00 97.75 96 GLY A C 1
ATOM 729 O O . GLY A 1 96 ? -3.367 10.512 17.683 1.00 97.75 96 GLY A O 1
ATOM 730 N N . PRO A 1 97 ? -4.252 9.818 19.637 1.00 97.06 97 PRO A N 1
ATOM 731 C CA . PRO A 1 97 ? -5.244 8.918 19.033 1.00 97.06 97 PRO A CA 1
ATOM 732 C C . PRO A 1 97 ? -6.199 9.567 18.027 1.00 97.06 97 PRO A C 1
ATOM 734 O O . PRO A 1 97 ? -6.482 8.981 16.983 1.00 97.06 97 PRO A O 1
ATOM 737 N N . GLU A 1 98 ? -6.695 10.769 18.317 1.00 97.75 98 GLU A N 1
ATOM 738 C CA . GLU A 1 98 ? -7.667 11.442 17.445 1.00 97.75 98 GLU A CA 1
ATOM 739 C C . GLU A 1 98 ? -7.009 12.019 16.189 1.00 97.75 98 GLU A C 1
ATOM 741 O O . GLU A 1 98 ? -7.522 11.845 15.083 1.00 97.75 98 GLU A O 1
ATOM 746 N N . GLU A 1 99 ? -5.822 12.618 16.323 1.00 97.69 99 GLU A N 1
ATOM 747 C CA . GLU A 1 99 ? -5.077 13.102 15.158 1.00 97.69 99 GLU A CA 1
ATOM 748 C C . GLU A 1 99 ? -4.585 11.936 14.293 1.00 97.69 99 GLU A C 1
ATOM 750 O O . GLU A 1 99 ? -4.606 12.033 13.070 1.00 97.69 99 GLU A O 1
ATOM 755 N N . PHE A 1 100 ? -4.239 10.793 14.895 1.00 97.56 100 PHE A N 1
ATOM 756 C CA . PHE A 1 100 ? -3.945 9.567 14.155 1.00 97.56 100 PHE A CA 1
ATOM 757 C C . PHE A 1 100 ? -5.124 9.143 13.270 1.00 97.56 100 PHE A C 1
ATOM 759 O O . PHE A 1 100 ? -4.954 8.951 12.066 1.00 97.56 100 PHE A O 1
ATOM 766 N N . LYS A 1 101 ? -6.333 9.034 13.840 1.00 97.50 101 LYS A N 1
ATOM 767 C CA . LYS A 1 101 ? -7.544 8.662 13.086 1.00 97.50 101 LYS A CA 1
ATOM 768 C C . LYS A 1 101 ? -7.804 9.637 11.942 1.00 97.50 101 LYS A C 1
ATOM 770 O O . LYS A 1 101 ? -8.075 9.212 10.819 1.00 97.50 101 LYS A O 1
ATOM 775 N N . LYS A 1 102 ? -7.667 10.939 12.205 1.00 95.69 102 LYS A N 1
ATOM 776 C CA . LYS A 1 102 ? -7.827 11.994 11.199 1.00 95.69 102 LYS A CA 1
ATOM 777 C C . LYS A 1 102 ? -6.786 11.879 10.087 1.00 95.69 102 LYS A C 1
ATOM 779 O O . LYS A 1 102 ? -7.154 11.909 8.915 1.00 95.69 102 LYS A O 1
ATOM 784 N N . LEU A 1 103 ? -5.512 11.698 10.438 1.00 94.69 103 LEU A N 1
ATOM 785 C CA . LEU A 1 103 ? -4.410 11.531 9.490 1.00 94.69 103 LEU A CA 1
ATOM 786 C C . LEU A 1 103 ? -4.644 10.331 8.569 1.00 94.69 103 LEU A C 1
ATOM 788 O O . LEU A 1 103 ? -4.464 10.443 7.360 1.00 94.69 103 LEU A O 1
ATOM 792 N N . MET A 1 104 ? -5.080 9.204 9.129 1.00 95.06 104 MET A N 1
ATOM 793 C CA . MET A 1 104 ? -5.362 7.989 8.361 1.00 95.06 104 MET A CA 1
ATOM 794 C C . MET A 1 104 ? -6.642 8.122 7.528 1.00 95.06 104 MET A C 1
ATOM 796 O O . MET A 1 104 ? -6.701 7.634 6.403 1.00 95.06 104 MET A O 1
ATOM 800 N N . GLY A 1 105 ? -7.643 8.850 8.028 1.00 93.75 105 GLY A N 1
ATOM 801 C CA . GLY A 1 105 ? -8.885 9.132 7.311 1.00 93.75 105 GLY A CA 1
ATOM 802 C C . GLY A 1 105 ? -8.701 9.982 6.053 1.00 93.75 105 GLY A C 1
ATOM 803 O O . GLY A 1 105 ? -9.443 9.791 5.093 1.00 93.75 105 GLY A O 1
ATOM 804 N N . LYS A 1 106 ? -7.693 10.867 6.006 1.00 93.00 106 LYS A N 1
ATOM 805 C CA . LYS A 1 106 ? -7.408 11.742 4.848 1.00 93.00 106 LYS A CA 1
ATOM 806 C C . LYS A 1 106 ? -7.264 10.996 3.522 1.00 93.00 106 LYS A C 1
ATOM 808 O O . LYS A 1 106 ? -7.556 11.571 2.475 1.00 93.00 106 LYS A O 1
ATOM 813 N N . TYR A 1 107 ? -6.887 9.718 3.552 1.00 89.06 107 TYR A N 1
ATOM 814 C CA . TYR A 1 107 ? -6.823 8.891 2.349 1.00 89.06 107 TYR A CA 1
ATOM 815 C C . TYR A 1 107 ? -8.145 8.829 1.568 1.00 89.06 107 TYR A C 1
ATOM 817 O O . TYR A 1 107 ? -8.100 8.725 0.347 1.00 89.06 107 TYR A O 1
ATOM 825 N N . PHE A 1 108 ? -9.294 8.995 2.232 1.00 92.06 108 PHE A N 1
ATOM 826 C CA . PHE A 1 108 ? -10.624 8.960 1.610 1.00 92.06 108 PHE A CA 1
ATOM 827 C C . PHE A 1 108 ? -11.215 10.332 1.252 1.00 92.06 108 PHE A C 1
ATOM 829 O O . PHE A 1 108 ? -12.293 10.385 0.662 1.00 92.06 108 PHE A O 1
ATOM 836 N N . TYR A 1 109 ? -10.544 11.431 1.617 1.00 84.81 109 TYR A N 1
ATOM 837 C CA . TYR A 1 109 ? -11.094 12.789 1.477 1.00 84.81 109 TYR A CA 1
ATOM 838 C C . TYR A 1 109 ? -10.152 13.784 0.784 1.00 84.81 109 TYR A C 1
ATOM 840 O O . TYR A 1 109 ? -10.610 14.810 0.292 1.00 84.81 109 TYR A O 1
ATOM 848 N N . GLU A 1 110 ? -8.843 13.520 0.733 1.00 81.44 110 GLU A N 1
ATOM 849 C CA . GLU A 1 110 ? -7.855 14.432 0.140 1.00 81.44 110 GLU A CA 1
ATOM 850 C C . GLU A 1 110 ? -7.447 14.007 -1.279 1.00 81.44 110 GLU A C 1
ATOM 852 O O . GLU A 1 110 ? -6.305 13.610 -1.475 1.00 81.44 110 GLU A O 1
ATOM 857 N N . ASN A 1 111 ? -8.356 14.089 -2.262 1.00 84.56 111 ASN A N 1
ATOM 858 C CA . ASN A 1 111 ? -8.103 13.947 -3.716 1.00 84.56 111 ASN A CA 1
ATOM 859 C C . ASN A 1 111 ? -6.976 12.960 -4.101 1.00 84.56 111 ASN A C 1
ATOM 861 O O . ASN A 1 111 ? -6.125 13.249 -4.953 1.00 84.56 111 ASN A O 1
ATOM 865 N N . HIS A 1 112 ? -6.941 11.805 -3.437 1.00 93.69 112 HIS A N 1
ATOM 866 C CA . HIS A 1 112 ? -5.959 10.768 -3.692 1.00 93.69 112 HIS A CA 1
ATOM 867 C C . HIS A 1 112 ? -6.385 9.996 -4.926 1.00 93.69 112 HIS A C 1
ATOM 869 O O . HIS A 1 112 ? -7.567 9.727 -5.121 1.00 93.69 112 HIS A O 1
ATOM 875 N N . ILE A 1 113 ? -5.424 9.631 -5.767 1.00 95.00 113 ILE A N 1
ATOM 876 C CA . ILE A 1 113 ? -5.712 8.896 -6.995 1.00 95.00 113 ILE A CA 1
ATOM 877 C C . ILE A 1 113 ? -4.815 7.671 -7.040 1.00 95.00 113 ILE A C 1
ATOM 879 O O . ILE A 1 113 ? -3.592 7.794 -7.114 1.00 95.00 113 ILE A O 1
ATOM 883 N N . VAL A 1 114 ? -5.425 6.490 -7.013 1.00 95.38 114 VAL A N 1
ATOM 884 C CA . VAL A 1 114 ? -4.753 5.230 -7.329 1.00 95.38 114 VAL A CA 1
ATOM 885 C C . VAL A 1 114 ? -4.501 5.224 -8.832 1.00 95.38 114 VAL A C 1
ATOM 887 O O . VAL A 1 114 ? -5.429 5.112 -9.633 1.00 95.38 114 VAL A O 1
ATOM 890 N N . LEU A 1 115 ? -3.245 5.397 -9.228 1.00 94.44 115 LEU A N 1
ATOM 891 C CA . LEU A 1 115 ? -2.878 5.546 -10.633 1.00 94.44 115 LEU A CA 1
ATOM 892 C C . LEU A 1 115 ? -2.654 4.208 -11.307 1.00 94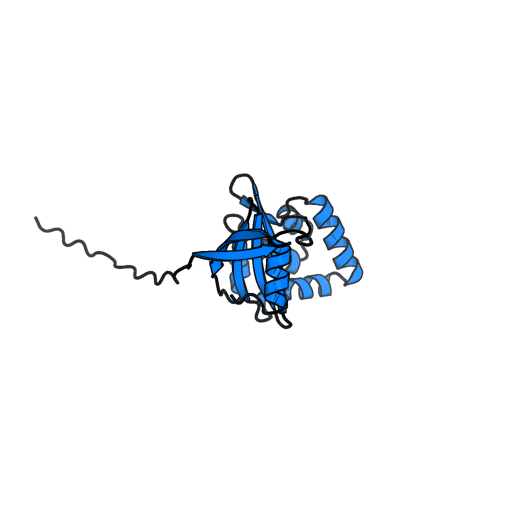.44 115 LEU A C 1
ATOM 894 O O . LEU A 1 115 ? -3.171 3.992 -12.400 1.00 94.44 115 LEU A O 1
ATOM 898 N N . ALA A 1 116 ? -1.884 3.334 -10.666 1.00 95.12 116 ALA A N 1
ATOM 899 C CA . ALA A 1 116 ? -1.473 2.083 -11.268 1.00 95.12 116 ALA A CA 1
ATOM 900 C C . ALA A 1 116 ? -1.169 1.009 -10.228 1.00 95.12 116 ALA A C 1
ATOM 902 O O . ALA A 1 116 ? -0.791 1.297 -9.090 1.00 95.12 116 ALA A O 1
ATOM 903 N N . GLU A 1 117 ? -1.277 -0.228 -10.683 1.00 95.88 117 GLU A N 1
ATOM 904 C CA . GLU A 1 117 ? -0.723 -1.414 -10.052 1.00 95.88 117 GLU A CA 1
ATOM 905 C C . GLU A 1 117 ? 0.471 -1.888 -10.886 1.00 95.88 117 GLU A C 1
ATOM 907 O O . GLU A 1 117 ? 0.345 -2.049 -12.097 1.00 95.88 117 GLU A O 1
ATOM 912 N N . ILE A 1 118 ? 1.633 -2.082 -10.263 1.00 95.69 118 ILE A N 1
ATOM 913 C CA . ILE A 1 118 ? 2.861 -2.507 -10.946 1.00 95.69 118 ILE A CA 1
ATOM 914 C C . ILE A 1 118 ? 3.370 -3.790 -10.299 1.00 95.69 118 ILE A C 1
ATOM 916 O O . ILE A 1 118 ? 3.603 -3.812 -9.091 1.00 95.69 118 ILE A O 1
ATOM 920 N N . ILE A 1 119 ? 3.559 -4.843 -11.088 1.00 94.94 119 ILE A N 1
ATOM 921 C CA . ILE A 1 119 ? 3.936 -6.174 -10.610 1.00 94.94 119 ILE A CA 1
ATOM 922 C C . ILE A 1 119 ? 5.358 -6.504 -11.064 1.00 94.94 119 ILE A C 1
ATOM 924 O O . ILE A 1 119 ? 5.721 -6.308 -12.227 1.00 94.94 119 ILE A O 1
ATOM 928 N N . PHE A 1 120 ? 6.162 -7.024 -10.138 1.00 93.81 120 PHE A N 1
ATOM 929 C CA . PHE A 1 120 ? 7.501 -7.529 -10.420 1.00 93.81 120 PHE A CA 1
ATOM 930 C C . PHE A 1 120 ? 7.896 -8.613 -9.412 1.00 93.81 120 PHE A C 1
ATOM 932 O O . PHE A 1 120 ? 7.759 -8.414 -8.209 1.00 93.81 120 PHE A O 1
ATOM 939 N N . GLU A 1 121 ? 8.376 -9.761 -9.903 1.00 90.44 121 GLU A N 1
ATOM 940 C CA . GLU A 1 121 ? 8.890 -10.878 -9.082 1.00 90.44 121 GLU A CA 1
ATOM 941 C C . GLU A 1 121 ? 7.962 -11.308 -7.921 1.00 90.44 121 GLU A C 1
ATOM 943 O O . GLU A 1 121 ? 8.407 -11.671 -6.835 1.00 90.44 121 GLU A O 1
ATOM 948 N N . GLY A 1 122 ? 6.645 -11.286 -8.155 1.00 88.62 122 GLY A N 1
ATOM 949 C CA . GLY A 1 122 ? 5.632 -11.694 -7.173 1.00 88.62 122 GLY A CA 1
ATOM 950 C C . GLY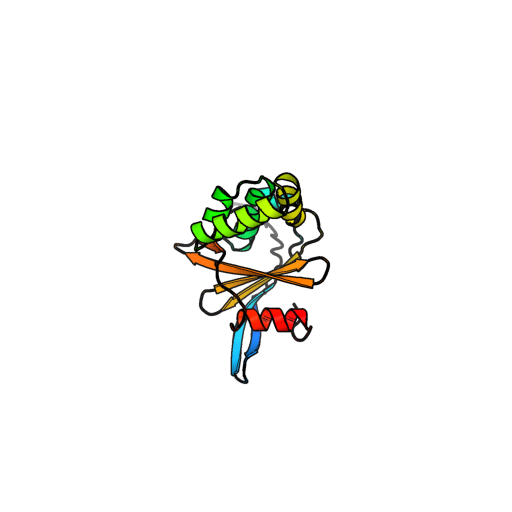 A 1 122 ? 5.231 -10.610 -6.165 1.00 88.62 122 GLY A C 1
ATOM 951 O O . GLY A 1 122 ? 4.313 -10.832 -5.374 1.00 88.62 122 GLY A O 1
ATOM 952 N N . ASP A 1 123 ? 5.863 -9.437 -6.217 1.00 93.88 123 ASP A N 1
ATOM 953 C CA . ASP A 1 123 ? 5.427 -8.252 -5.490 1.00 93.88 123 ASP A CA 1
ATOM 954 C C . ASP A 1 123 ? 4.523 -7.379 -6.349 1.00 93.88 123 ASP A C 1
ATOM 956 O O . ASP A 1 123 ? 4.744 -7.211 -7.550 1.00 93.88 123 ASP A O 1
ATOM 960 N N . THR A 1 124 ? 3.553 -6.750 -5.695 1.00 96.12 124 THR A N 1
ATOM 961 C CA . THR A 1 124 ? 2.649 -5.788 -6.317 1.00 96.12 124 THR A CA 1
ATOM 962 C C . THR A 1 124 ? 2.798 -4.432 -5.639 1.00 96.12 124 THR A C 1
ATOM 964 O O . THR A 1 124 ? 2.661 -4.314 -4.422 1.00 96.12 124 THR A O 1
ATOM 967 N N . MET A 1 125 ? 3.056 -3.387 -6.416 1.00 96.12 125 MET A N 1
ATOM 968 C CA . MET A 1 125 ? 3.129 -2.005 -5.959 1.00 96.12 125 MET A CA 1
ATOM 969 C C . MET A 1 125 ? 1.878 -1.241 -6.385 1.00 96.12 125 MET A C 1
ATOM 971 O O . MET A 1 125 ? 1.609 -1.107 -7.575 1.00 96.12 125 MET A O 1
ATOM 975 N N . LEU A 1 126 ? 1.154 -0.684 -5.416 1.00 96.25 126 LEU A N 1
ATOM 976 C CA . LEU A 1 126 ? 0.068 0.256 -5.675 1.00 96.25 126 LEU A CA 1
ATOM 977 C C . LEU A 1 126 ? 0.626 1.681 -5.671 1.00 96.25 126 LEU A C 1
ATOM 979 O O . LEU A 1 126 ? 1.113 2.147 -4.639 1.00 96.25 126 LEU A O 1
ATOM 983 N N . VAL A 1 127 ? 0.569 2.364 -6.814 1.00 95.75 127 VAL A N 1
ATOM 984 C CA . VAL A 1 127 ? 1.043 3.745 -6.975 1.00 95.75 127 VAL A CA 1
ATOM 985 C C . VAL A 1 127 ? -0.109 4.712 -6.747 1.00 95.75 127 VAL A C 1
ATOM 987 O O . VAL A 1 127 ? -1.130 4.662 -7.436 1.00 95.75 127 VAL A O 1
ATOM 990 N N . ILE A 1 128 ? 0.078 5.634 -5.808 1.00 95.00 128 ILE A N 1
ATOM 991 C CA . ILE A 1 128 ? -0.940 6.592 -5.387 1.00 95.00 128 ILE A CA 1
ATOM 992 C C . ILE A 1 128 ? -0.387 8.000 -5.570 1.00 95.00 128 ILE A C 1
ATOM 994 O O . ILE A 1 128 ? 0.653 8.368 -5.018 1.00 95.00 128 ILE A O 1
ATOM 998 N N . ARG A 1 129 ? -1.109 8.821 -6.326 1.00 93.81 129 ARG A N 1
ATOM 999 C CA . ARG A 1 129 ? -0.882 10.262 -6.373 1.00 93.81 129 ARG A CA 1
ATOM 1000 C C . ARG A 1 129 ? -1.620 10.913 -5.216 1.00 93.81 129 ARG A C 1
ATOM 1002 O O . ARG A 1 129 ? -2.830 10.750 -5.079 1.00 93.81 129 ARG A O 1
ATOM 1009 N N . LYS A 1 130 ? -0.884 11.674 -4.416 1.00 90.25 130 LYS A N 1
ATOM 1010 C CA . LYS A 1 130 ? -1.399 12.511 -3.334 1.00 90.25 130 LYS A CA 1
ATOM 1011 C C . LYS A 1 130 ? -1.101 13.986 -3.608 1.00 90.25 130 LYS A C 1
ATOM 1013 O O . LYS A 1 130 ? -0.211 14.286 -4.413 1.00 90.25 130 LYS A O 1
ATOM 1018 N N . PRO A 1 131 ? -1.763 14.925 -2.915 1.00 84.56 131 PRO A N 1
ATOM 1019 C CA . PRO A 1 131 ? -1.293 16.303 -2.871 1.00 84.56 131 PRO A CA 1
ATOM 1020 C C . PRO A 1 131 ? 0.190 16.344 -2.455 1.00 84.56 131 PRO A C 1
ATOM 1022 O O . PRO A 1 131 ? 0.573 15.833 -1.402 1.00 84.56 131 PRO A O 1
ATOM 1025 N N . GLY A 1 132 ? 1.047 16.893 -3.319 1.00 83.88 132 GLY A N 1
ATOM 1026 C CA . GLY A 1 132 ? 2.493 16.984 -3.082 1.00 83.88 132 GLY A CA 1
ATOM 1027 C C . GLY A 1 132 ? 3.352 15.837 -3.633 1.00 83.88 132 GLY A C 1
ATOM 1028 O O . GLY A 1 132 ? 4.558 15.857 -3.406 1.00 83.88 132 GLY A O 1
ATOM 1029 N N . GLY A 1 133 ? 2.791 14.863 -4.364 1.00 87.44 133 GLY A N 1
ATOM 1030 C CA . GLY A 1 133 ? 3.589 13.910 -5.150 1.00 87.44 133 GLY A CA 1
ATOM 1031 C C . GLY A 1 133 ? 3.046 12.483 -5.180 1.00 87.44 133 GLY A C 1
ATOM 1032 O O . GLY A 1 133 ? 1.852 12.243 -5.020 1.00 87.44 133 GLY A O 1
ATOM 1033 N N . PHE A 1 134 ? 3.944 11.522 -5.393 1.00 89.81 134 PHE A N 1
ATOM 1034 C CA . PHE A 1 134 ? 3.612 10.099 -5.475 1.00 89.81 134 PHE A CA 1
ATOM 1035 C C . PHE A 1 134 ? 4.071 9.362 -4.221 1.00 89.81 134 PHE A C 1
ATOM 1037 O O . PHE A 1 134 ? 5.184 9.574 -3.732 1.00 89.81 134 PHE A O 1
ATOM 1044 N N . VAL A 1 135 ? 3.222 8.462 -3.738 1.00 91.06 135 VAL A N 1
ATOM 1045 C CA . VAL A 1 135 ? 3.552 7.454 -2.729 1.00 91.06 135 VAL A CA 1
ATOM 1046 C C . VAL A 1 135 ? 3.216 6.078 -3.283 1.00 91.06 135 VAL A C 1
ATOM 1048 O O . VAL A 1 135 ? 2.420 5.955 -4.214 1.00 91.06 135 VAL A O 1
ATOM 1051 N N . ALA A 1 136 ? 3.819 5.039 -2.718 1.00 92.44 136 ALA A N 1
ATOM 1052 C CA . ALA A 1 136 ? 3.485 3.676 -3.082 1.00 92.44 136 ALA A CA 1
ATOM 1053 C C . ALA A 1 136 ? 3.409 2.774 -1.857 1.00 92.44 136 ALA A C 1
ATOM 1055 O O . ALA A 1 136 ? 4.106 2.995 -0.865 1.00 92.44 136 ALA A O 1
ATOM 1056 N N . GLN A 1 137 ? 2.577 1.744 -1.963 1.00 93.69 137 GLN A N 1
ATOM 1057 C CA . GLN A 1 137 ? 2.464 0.680 -0.976 1.00 93.69 137 GLN A CA 1
ATOM 1058 C C . GLN A 1 137 ? 2.727 -0.658 -1.665 1.00 93.69 137 GLN A C 1
ATOM 1060 O O . GLN A 1 137 ? 2.181 -0.933 -2.733 1.00 93.69 137 GLN A O 1
ATOM 1065 N N . LEU A 1 138 ? 3.588 -1.476 -1.061 1.00 96.00 138 LEU A N 1
ATOM 1066 C CA . LEU A 1 138 ? 3.891 -2.817 -1.550 1.00 96.00 138 LEU A CA 1
ATOM 1067 C C . LEU A 1 138 ? 2.936 -3.840 -0.942 1.00 96.00 138 LEU A C 1
ATOM 1069 O O . LEU A 1 138 ? 2.554 -3.721 0.227 1.00 96.00 138 LEU A O 1
ATOM 1073 N N . TYR A 1 139 ? 2.624 -4.863 -1.729 1.00 97.31 139 TYR A N 1
ATOM 1074 C CA . TYR A 1 139 ? 1.749 -5.977 -1.404 1.00 97.31 139 TYR A CA 1
ATOM 1075 C C . TYR A 1 139 ? 2.351 -7.296 -1.881 1.00 97.31 139 TYR A C 1
ATOM 1077 O O . TYR A 1 139 ? 3.115 -7.336 -2.844 1.00 97.31 139 TYR A O 1
ATOM 1085 N N . GLN A 1 140 ? 1.961 -8.377 -1.214 1.00 96.25 140 GLN A N 1
ATOM 1086 C CA . GLN A 1 140 ? 2.250 -9.750 -1.611 1.00 96.25 140 GLN A CA 1
ATOM 1087 C C . GLN A 1 140 ? 0.970 -10.574 -1.571 1.00 96.25 140 GLN A C 1
ATOM 1089 O O . GLN A 1 140 ? 0.110 -10.363 -0.710 1.00 96.25 140 GLN A O 1
ATOM 1094 N N . LYS A 1 141 ? 0.854 -11.522 -2.502 1.00 96.12 141 LYS A N 1
ATOM 1095 C CA . LYS A 1 141 ? -0.261 -12.464 -2.545 1.00 96.12 141 LYS A CA 1
ATOM 1096 C C . LYS A 1 141 ? 0.113 -13.738 -1.786 1.00 96.12 141 LYS A C 1
ATOM 1098 O O . LYS A 1 141 ? 1.060 -14.421 -2.161 1.00 96.12 141 LYS A O 1
ATOM 1103 N N . VAL A 1 142 ? -0.639 -14.056 -0.737 1.00 94.81 142 VAL A N 1
ATOM 1104 C CA . VAL A 1 142 ? -0.478 -15.245 0.111 1.00 94.81 142 VAL A CA 1
ATOM 1105 C C . VAL A 1 142 ? -1.816 -15.974 0.146 1.00 94.81 142 VAL A C 1
ATOM 1107 O O . VAL A 1 142 ? -2.836 -15.371 0.473 1.00 94.81 142 VAL A O 1
ATOM 1110 N N . ASP A 1 143 ? -1.835 -17.246 -0.254 1.00 94.38 143 ASP A N 1
ATOM 1111 C CA . ASP A 1 143 ? -3.043 -18.089 -0.289 1.00 94.38 143 ASP A CA 1
ATOM 1112 C C . ASP A 1 143 ? -4.245 -17.422 -0.984 1.00 94.38 143 ASP A C 1
ATOM 1114 O O . ASP A 1 143 ? -5.381 -17.436 -0.510 1.00 94.38 143 ASP A O 1
ATOM 1118 N N . GLY A 1 144 ? -3.979 -16.772 -2.121 1.00 94.31 144 GLY A N 1
ATOM 1119 C CA . GLY A 1 144 ? -5.000 -16.090 -2.917 1.00 94.31 144 GLY A CA 1
ATOM 1120 C C . GLY A 1 144 ? -5.401 -14.698 -2.415 1.00 94.31 144 GLY A C 1
ATOM 1121 O O . GLY A 1 144 ? -6.124 -14.008 -3.131 1.00 94.31 144 GLY A O 1
ATOM 1122 N N . LYS A 1 145 ? -4.902 -14.261 -1.254 1.00 97.81 145 LYS A N 1
ATOM 1123 C CA . LYS A 1 145 ? -5.222 -12.977 -0.616 1.00 97.81 145 LYS A CA 1
ATOM 1124 C C . LYS A 1 145 ? -4.040 -12.015 -0.652 1.00 97.81 145 LYS A C 1
ATOM 1126 O O . LYS A 1 145 ? -2.896 -12.425 -0.482 1.00 97.81 145 LYS A O 1
ATOM 1131 N N . PHE A 1 146 ? -4.304 -10.729 -0.838 1.00 97.94 146 PHE A N 1
ATOM 1132 C CA . PHE A 1 146 ? -3.287 -9.686 -0.763 1.00 97.94 146 PHE A CA 1
ATOM 1133 C C . PHE A 1 146 ? -3.071 -9.209 0.672 1.00 97.94 146 PHE A C 1
ATOM 1135 O O . PHE A 1 146 ? -4.018 -9.014 1.435 1.00 97.94 146 PHE A O 1
ATOM 1142 N N . PHE A 1 147 ? -1.803 -8.995 1.010 1.00 97.88 147 PHE A N 1
ATOM 1143 C CA . PHE A 1 147 ? -1.349 -8.422 2.272 1.00 97.88 147 PHE A CA 1
ATOM 1144 C C . PHE A 1 147 ? -0.318 -7.342 1.983 1.00 97.88 147 PHE A C 1
ATOM 1146 O O . PHE A 1 147 ? 0.498 -7.491 1.074 1.00 97.88 147 PHE A O 1
ATOM 1153 N N . MET A 1 148 ? -0.302 -6.277 2.776 1.00 96.88 148 MET A N 1
ATOM 1154 C CA . MET A 1 148 ? 0.749 -5.272 2.698 1.00 96.88 148 MET A CA 1
ATOM 1155 C C . MET A 1 148 ? 2.108 -5.884 3.051 1.00 96.88 148 MET A C 1
ATOM 1157 O O . MET A 1 148 ? 2.290 -6.540 4.085 1.00 96.88 148 MET A O 1
ATOM 1161 N N . ALA A 1 149 ? 3.093 -5.643 2.198 1.00 93.94 149 ALA A N 1
ATOM 1162 C CA . ALA A 1 149 ? 4.449 -6.112 2.397 1.00 93.94 149 ALA A CA 1
ATOM 1163 C C . ALA A 1 149 ? 5.176 -5.202 3.398 1.00 93.94 149 ALA A C 1
ATOM 1165 O O . ALA A 1 149 ? 5.300 -3.995 3.185 1.00 93.94 149 ALA A O 1
ATOM 1166 N N . ASN A 1 150 ? 5.704 -5.773 4.482 1.00 85.69 150 ASN A N 1
ATOM 1167 C CA . ASN A 1 150 ? 6.499 -5.033 5.464 1.00 85.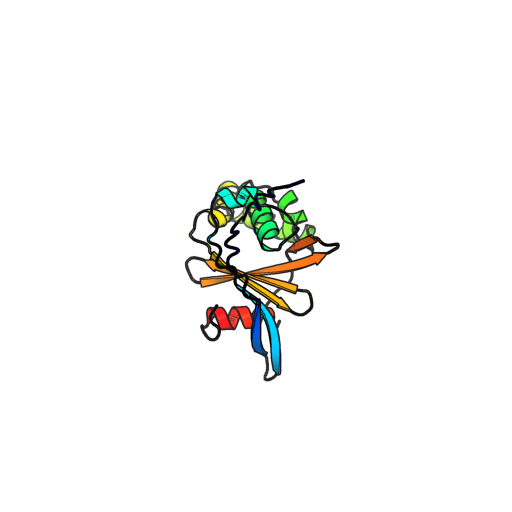69 150 ASN A CA 1
ATOM 1168 C C . ASN A 1 150 ? 7.992 -5.063 5.093 1.00 85.69 150 ASN A C 1
ATOM 1170 O O . ASN A 1 150 ? 8.836 -5.565 5.842 1.00 85.69 150 ASN A O 1
ATOM 1174 N N . LYS A 1 151 ? 8.312 -4.536 3.907 1.00 84.75 151 LYS A N 1
ATOM 1175 C CA . LYS A 1 151 ? 9.679 -4.417 3.384 1.00 84.75 151 LYS A CA 1
ATOM 1176 C C . LYS A 1 151 ? 9.890 -3.077 2.693 1.00 84.75 151 LYS A C 1
ATOM 1178 O O . LYS A 1 151 ? 8.948 -2.470 2.192 1.00 84.75 151 LYS A O 1
ATOM 1183 N N . ALA A 1 152 ? 11.134 -2.610 2.688 1.00 78.12 152 ALA A N 1
ATOM 1184 C CA . ALA A 1 152 ? 11.488 -1.380 2.000 1.00 78.12 152 ALA A CA 1
ATOM 1185 C C . ALA A 1 152 ? 11.483 -1.605 0.482 1.00 78.12 152 ALA A C 1
ATOM 1187 O O . ALA A 1 152 ? 12.026 -2.596 0.003 1.00 78.12 152 ALA A O 1
ATOM 1188 N N . ALA A 1 153 ? 10.920 -0.656 -0.268 1.00 78.38 153 ALA A N 1
ATOM 1189 C CA . ALA A 1 153 ? 11.075 -0.615 -1.721 1.00 78.38 153 ALA A CA 1
ATOM 1190 C C . ALA A 1 153 ? 12.474 -0.121 -2.137 1.00 78.38 153 ALA A C 1
ATOM 1192 O O . ALA A 1 153 ? 12.918 -0.398 -3.247 1.00 78.38 153 ALA A O 1
ATOM 1193 N N . SER A 1 154 ? 13.178 0.611 -1.264 1.00 79.25 154 SER A N 1
ATOM 1194 C CA . SER A 1 154 ? 14.507 1.165 -1.555 1.00 79.25 154 SER A CA 1
ATOM 1195 C C . SER A 1 154 ? 15.500 0.077 -1.974 1.00 79.25 154 SER A C 1
ATOM 1197 O O . SER A 1 154 ? 15.567 -0.978 -1.348 1.00 79.25 154 SER A O 1
ATOM 1199 N N . GLY A 1 155 ? 16.262 0.338 -3.039 1.00 77.44 155 GLY A N 1
ATOM 1200 C CA . GLY A 1 155 ? 17.230 -0.609 -3.600 1.00 77.44 155 GLY A CA 1
ATOM 1201 C C . GLY A 1 155 ? 16.621 -1.749 -4.426 1.00 77.44 155 GLY A C 1
ATOM 1202 O O . GLY A 1 155 ? 17.365 -2.586 -4.926 1.00 77.44 155 GLY A O 1
ATOM 1203 N N . THR A 1 156 ? 15.295 -1.785 -4.597 1.00 88.38 156 THR A N 1
ATOM 1204 C CA . THR A 1 156 ? 14.602 -2.748 -5.470 1.00 88.38 156 THR A CA 1
ATOM 1205 C C . THR A 1 156 ? 14.218 -2.111 -6.806 1.00 88.38 156 THR A C 1
ATOM 1207 O O . THR A 1 156 ? 14.167 -0.885 -6.924 1.00 88.38 156 THR A O 1
ATOM 1210 N N . VAL A 1 157 ? 13.873 -2.935 -7.802 1.00 91.62 157 VAL A N 1
ATOM 1211 C CA . VAL A 1 157 ? 13.368 -2.459 -9.103 1.00 91.62 157 VAL A CA 1
ATOM 1212 C C . VAL A 1 157 ? 12.103 -1.606 -8.933 1.00 91.62 157 VAL A C 1
ATOM 1214 O O . VAL A 1 157 ? 12.015 -0.525 -9.506 1.00 91.62 157 VAL A O 1
ATOM 1217 N N . LEU A 1 158 ? 11.157 -2.027 -8.085 1.00 92.50 158 LEU A N 1
ATOM 1218 C CA . LEU A 1 158 ? 9.932 -1.262 -7.803 1.00 92.50 158 LEU A CA 1
ATOM 1219 C C . LEU A 1 158 ? 10.221 0.071 -7.091 1.00 92.50 158 LEU A C 1
ATOM 1221 O O . LEU A 1 158 ? 9.560 1.074 -7.360 1.00 92.50 158 LEU A O 1
ATOM 1225 N N . GLY A 1 159 ? 11.236 0.115 -6.224 1.00 91.88 159 GLY A N 1
ATOM 1226 C CA . GLY A 1 159 ? 11.697 1.368 -5.621 1.00 91.88 159 GLY A CA 1
ATOM 1227 C C . GLY A 1 159 ? 12.270 2.343 -6.642 1.00 91.88 159 GLY A C 1
ATOM 1228 O O . GLY A 1 159 ? 11.984 3.537 -6.572 1.00 91.88 159 GLY A O 1
ATOM 1229 N N . GLU A 1 160 ? 13.032 1.841 -7.615 1.00 93.81 160 GLU A N 1
ATOM 1230 C CA . GLU A 1 160 ? 13.550 2.671 -8.703 1.00 93.81 160 GLU A CA 1
ATOM 1231 C C . GLU A 1 160 ? 12.426 3.170 -9.620 1.00 93.81 160 GLU A C 1
ATOM 1233 O O . GLU A 1 160 ? 12.438 4.332 -10.016 1.00 93.81 160 GLU A O 1
ATOM 1238 N N . VAL A 1 161 ? 11.389 2.364 -9.873 1.00 93.19 161 VAL A N 1
ATOM 1239 C CA . VAL A 1 161 ? 10.183 2.838 -10.572 1.00 93.19 161 VAL A CA 1
ATOM 1240 C C . VAL A 1 161 ? 9.538 4.009 -9.827 1.00 93.19 161 VAL 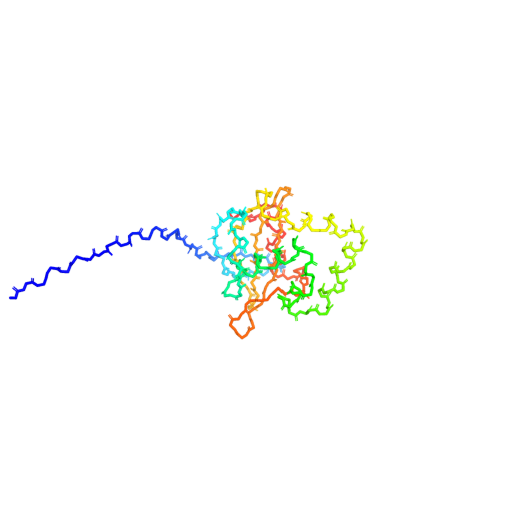A C 1
ATOM 1242 O O . VAL A 1 161 ? 9.271 5.041 -10.441 1.00 93.19 161 VAL A O 1
ATOM 1245 N N . LEU A 1 162 ? 9.334 3.908 -8.507 1.00 93.25 162 LEU A N 1
ATOM 1246 C CA . LEU A 1 162 ? 8.789 5.018 -7.715 1.00 93.25 162 LEU A CA 1
ATOM 1247 C C . LEU A 1 162 ? 9.665 6.280 -7.806 1.00 93.25 162 LEU A C 1
ATOM 1249 O O . LEU A 1 162 ? 9.139 7.377 -7.991 1.00 93.25 162 LEU A O 1
ATOM 1253 N N . ASN A 1 163 ? 10.989 6.131 -7.727 1.00 93.06 163 ASN A N 1
ATOM 1254 C CA . ASN A 1 163 ? 11.938 7.236 -7.879 1.00 93.06 163 ASN A CA 1
ATOM 1255 C C . ASN A 1 163 ? 11.828 7.902 -9.266 1.00 93.06 163 ASN A C 1
ATOM 1257 O O . ASN A 1 163 ? 11.756 9.128 -9.392 1.00 93.06 163 ASN A O 1
ATOM 1261 N N . GLN A 1 164 ? 11.748 7.105 -10.330 1.00 92.56 164 GLN A N 1
ATOM 1262 C CA . GLN A 1 164 ? 11.600 7.614 -11.694 1.00 92.56 164 GLN A CA 1
ATOM 1263 C C . GLN A 1 164 ? 10.250 8.303 -11.930 1.00 92.56 164 GLN A C 1
ATOM 1265 O O . GLN A 1 164 ? 10.197 9.277 -12.680 1.00 92.56 164 GLN A O 1
ATOM 1270 N N . LEU A 1 165 ? 9.179 7.869 -11.261 1.00 91.81 165 LEU A N 1
ATOM 1271 C CA . LEU A 1 165 ? 7.897 8.583 -11.251 1.00 91.81 165 LEU A CA 1
ATOM 1272 C C . LEU A 1 165 ? 8.009 9.933 -10.536 1.00 91.81 165 LEU A C 1
ATOM 1274 O O . LEU A 1 165 ? 7.593 10.959 -11.069 1.00 91.81 165 LEU A O 1
ATOM 1278 N N . GLN A 1 166 ? 8.609 9.949 -9.344 1.00 91.56 166 GLN A N 1
ATOM 1279 C CA . GLN A 1 166 ? 8.786 11.163 -8.541 1.00 91.56 166 GLN A CA 1
ATOM 1280 C C . GLN A 1 166 ? 9.673 12.203 -9.238 1.00 91.56 166 GLN A C 1
ATOM 1282 O O . GLN A 1 166 ? 9.427 13.400 -9.117 1.00 91.56 166 GLN A O 1
ATOM 1287 N N . THR A 1 167 ? 10.670 11.755 -10.003 1.00 92.38 167 THR A N 1
ATOM 1288 C CA . THR A 1 167 ? 11.567 12.619 -10.793 1.00 92.38 167 THR A CA 1
ATOM 1289 C C . THR A 1 167 ? 11.046 12.922 -12.202 1.00 92.38 167 THR A C 1
ATOM 1291 O O . THR A 1 167 ? 11.703 13.634 -12.960 1.00 92.38 167 THR A O 1
ATOM 1294 N N . GLY A 1 168 ? 9.869 12.404 -12.570 1.00 89.50 168 GLY A N 1
ATOM 1295 C CA . GLY A 1 168 ? 9.221 12.660 -13.859 1.00 89.50 168 GLY A CA 1
ATOM 1296 C C . GLY A 1 168 ? 9.871 11.972 -15.066 1.00 89.50 168 GLY A C 1
ATOM 1297 O O . GLY A 1 168 ? 9.538 12.310 -16.203 1.00 89.50 168 GLY A O 1
ATOM 1298 N N . LYS A 1 169 ? 10.781 11.017 -14.840 1.00 88.81 169 LYS A N 1
ATOM 1299 C CA . LYS A 1 169 ? 11.405 10.190 -15.887 1.00 88.81 169 LYS A CA 1
ATOM 1300 C C . LYS A 1 169 ? 10.424 9.173 -16.473 1.00 88.81 169 LYS A C 1
ATOM 1302 O O . LYS A 1 169 ? 10.469 8.909 -17.669 1.00 88.81 169 LYS A O 1
ATOM 1307 N N . ILE A 1 170 ? 9.525 8.645 -15.642 1.00 87.94 170 ILE A N 1
ATOM 1308 C CA . ILE A 1 170 ? 8.389 7.816 -16.059 1.00 87.94 170 ILE A CA 1
ATOM 1309 C C . ILE A 1 170 ? 7.103 8.623 -15.857 1.00 87.94 170 ILE A C 1
ATOM 1311 O O . ILE A 1 170 ? 6.968 9.362 -14.881 1.00 87.94 170 ILE A O 1
ATOM 1315 N N . LYS A 1 171 ? 6.149 8.473 -16.780 1.00 85.62 171 LYS A N 1
ATOM 1316 C CA . LYS A 1 171 ? 4.792 9.021 -16.669 1.00 85.62 171 LYS A CA 1
ATOM 1317 C C . LYS A 1 171 ? 3.781 7.878 -16.689 1.00 85.62 171 LYS A C 1
ATOM 1319 O O . LYS A 1 171 ? 3.932 6.952 -17.484 1.00 85.62 171 LYS A O 1
ATOM 1324 N N . LEU A 1 172 ? 2.776 7.976 -15.823 1.00 83.06 172 LEU A N 1
ATOM 1325 C CA . LEU A 1 172 ? 1.618 7.083 -15.738 1.00 83.06 172 LEU A CA 1
ATOM 1326 C C . LEU A 1 172 ? 0.360 7.871 -16.094 1.00 83.06 172 LEU A C 1
ATOM 1328 O O . LEU A 1 172 ? 0.248 9.019 -15.601 1.00 83.06 172 LEU A O 1
#

Foldseek 3Di:
DDDDDPPPPPPPPPVPQDFDWDWDDDPNDIDTKTKTFDFDWAAPVLLVQADFLDPSNLLSVLLNCQLVVNQQSSLVLAPHSVVSSVVLVVVCVVQPSNSRSVVSCCSRPQRKTQTIWIDDPQKIKTWIAGVPFIDIWIWGADPSGIGTYPDDCPPPPVVVVRVCRRVVVDDD

Secondary structure (DSSP, 8-state):
------------------EEEEEEEETTEEEEEEEEEEEEEP-GGGGGG--SSSHHHHHHHHHHHHHTT-HHHHHHTBSSHHHHHHHHHHHHHHH-HHHHHHHHHGGGTS--EEEEEEEETTEEEEEEEETTEEEEEEEEEETTEEEE--S--TTSHHHHHHHHHHTTSS--

Sequence (172 aa):
MGKITICLAIALVSAMVQAKELVVTVNGKEFKLDCTMINHEIKETDRDKGGQESVMACFFMYFDFLAKGNIQEASKLSTNPAKTVGSLTKLQENTGPEEFKKLMGKYFYENHIVLAEIIFEGDTMLVIRKPGGFVAQLYQKVDGKFFMANKAASGTVLGEVLNQLQTGKIKL